Protein AF-A0A2E5JYJ8-F1 (afdb_monomer)

Secondary structure (DSSP, 8-state):
--STT---HHHHHHHHHHHHHHHHHHHHHHHHHHHHHHH---HHHHHHHHHHHHHHHHHHHHHHHHHHHHHHHHHHTTSPPP-S--SHHHHHHHHHHHHHHHHHHHHH--HHHHHHHHHHHHHHHHHHHHHHHHHHHHHHH-GGGHHHHHHHHHHHHHHH-

Mean predicted aligned error: 5.49 Å

pLDDT: mean 88.27, std 10.12, range [40.47, 97.56]

Radius of gyration: 19.24 Å; Cα contacts (8 Å, |Δi|>4): 122; chains: 1; bounding box: 43×32×54 Å

Nearest PDB structures (foldseek):
  1t72-assembly1_A  TM=9.596E-01  e=3.162E-05  Aquifex aeolicus
  1sum-assembly1_B  TM=9.580E-01  e=2.144E-04  Thermotoga maritima
  1xwm-assembly1_A-2  TM=7.934E-01  e=7.830E-05  Geobacillus stearothermophilus
  1i4t-assembly1_B  TM=3.044E-01  e=3.404E+00  Homo sapiens
  1i4d-assembly1_B  TM=2.180E-01  e=5.093E+00  Homo sapiens

Sequence (161 aa):
MQGFFRVGPDLIQVIEADGAIDELEIEINLEAIRYITLRAPLASDLRLFMIGTKESHDLERVGDEASGIAKRVIRISRVEPLQIEMEVPQMLELALKMFGDAINVFLEGDIKIAGQIVKRDRILDEFHNSAFEAHTNHIMAHSSDAVACLECLFSSNHLKG

Foldseek 3Di:
DPPLLDDDPVLVVLLVCLVVLVVVLVVLLVVLVVCCVPPVDDPVVNVLSVVSSVVSVVVSLLSVLSNLLSVLSVVLNVADDDPDDACLVVLQVLLVVLVVLVVVCSVPVPVVSVVVSVVSLVVLVVSLVVLVVRLVVVCVVPVSCVSNSVSSSSNSVSSND

Structure (mmCIF, N/CA/C/O backbone):
data_AF-A0A2E5JYJ8-F1
#
_entry.id   AF-A0A2E5JYJ8-F1
#
loop_
_atom_site.group_PDB
_atom_site.id
_atom_site.type_symbol
_atom_site.label_atom_id
_atom_site.label_alt_id
_atom_site.label_comp_id
_atom_site.label_asym_id
_atom_site.label_entity_id
_atom_site.label_seq_id
_atom_site.pdbx_PDB_ins_code
_atom_site.Cartn_x
_atom_site.Cartn_y
_atom_site.Cartn_z
_atom_site.occupancy
_atom_site.B_iso_or_equiv
_atom_site.auth_seq_id
_atom_site.auth_comp_id
_atom_site.auth_asym_id
_atom_site.auth_atom_id
_atom_site.pdbx_PDB_model_num
ATOM 1 N N . MET A 1 1 ? 0.257 -8.733 -20.308 1.00 41.88 1 MET A N 1
ATOM 2 C CA . MET A 1 1 ? 1.513 -7.949 -20.281 1.00 41.88 1 MET A CA 1
ATOM 3 C C . MET A 1 1 ? 1.348 -6.485 -20.728 1.00 41.88 1 MET A C 1
ATOM 5 O O . MET A 1 1 ? 2.005 -5.645 -20.145 1.00 41.88 1 MET A O 1
ATOM 9 N N . GLN A 1 2 ? 0.445 -6.128 -21.662 1.00 40.47 2 GLN A N 1
ATOM 10 C CA . GLN A 1 2 ? 0.232 -4.727 -22.120 1.00 40.47 2 GLN A CA 1
ATOM 11 C C . GLN A 1 2 ? -0.662 -3.832 -21.220 1.00 40.47 2 GLN A C 1
ATOM 13 O O . GLN A 1 2 ? -0.928 -2.688 -21.573 1.00 40.47 2 GLN A O 1
ATOM 18 N N . GLY A 1 3 ? -1.171 -4.331 -20.087 1.00 46.69 3 GLY A N 1
ATOM 19 C CA . GLY A 1 3 ? -2.192 -3.623 -19.296 1.00 46.69 3 GLY A CA 1
ATOM 20 C C . GLY A 1 3 ? -1.653 -2.584 -18.307 1.00 46.69 3 GLY A C 1
ATOM 21 O O . GLY A 1 3 ? -2.222 -1.507 -18.201 1.00 46.69 3 GLY A O 1
ATOM 22 N N . PHE A 1 4 ? -0.550 -2.889 -17.614 1.00 53.22 4 PHE A N 1
ATOM 23 C CA . PHE A 1 4 ? -0.068 -2.091 -16.475 1.00 53.22 4 PHE A CA 1
ATOM 24 C C . PHE A 1 4 ? 0.408 -0.682 -16.872 1.00 53.22 4 PHE A C 1
ATOM 26 O O . PHE A 1 4 ? 0.214 0.271 -16.130 1.00 53.22 4 PHE A O 1
ATOM 33 N N . PHE A 1 5 ? 0.973 -0.528 -18.073 1.00 55.78 5 PHE A N 1
ATOM 34 C CA . PHE A 1 5 ? 1.489 0.755 -18.573 1.00 55.78 5 PHE A CA 1
ATOM 35 C C . PHE A 1 5 ? 0.532 1.467 -19.528 1.00 55.78 5 PHE A C 1
ATOM 37 O O . PHE A 1 5 ? 0.930 2.385 -20.249 1.00 55.78 5 PHE A O 1
ATOM 44 N N . ARG A 1 6 ? -0.735 1.042 -19.586 1.00 57.41 6 ARG A N 1
ATOM 45 C CA . ARG A 1 6 ? -1.704 1.704 -20.450 1.00 57.41 6 ARG A CA 1
ATOM 46 C C . ARG A 1 6 ? -2.151 2.997 -19.777 1.00 57.41 6 ARG A C 1
ATOM 48 O O . ARG A 1 6 ? -2.933 2.977 -18.836 1.00 57.41 6 ARG A O 1
ATOM 55 N N . VAL A 1 7 ? -1.654 4.124 -20.277 1.00 56.59 7 VAL A N 1
ATOM 56 C CA . VAL A 1 7 ? -2.102 5.444 -19.825 1.00 56.59 7 VAL A CA 1
ATOM 57 C C . VAL A 1 7 ? -3.567 5.622 -20.200 1.00 56.59 7 VAL A C 1
ATOM 59 O O . VAL A 1 7 ? -3.912 5.695 -21.380 1.00 56.59 7 VAL A O 1
ATOM 62 N N . GLY A 1 8 ? -4.419 5.661 -19.182 1.00 62.50 8 GLY A N 1
ATOM 63 C CA . GLY A 1 8 ? -5.834 5.992 -19.282 1.00 62.50 8 GLY A CA 1
ATOM 64 C C . GLY A 1 8 ? -6.171 7.245 -18.467 1.00 62.50 8 GLY A C 1
ATOM 65 O O . GLY A 1 8 ? -5.348 7.682 -17.656 1.00 62.50 8 GLY A O 1
ATOM 66 N N . PRO A 1 9 ? -7.377 7.818 -18.654 1.00 61.53 9 PRO A N 1
ATOM 67 C CA . PRO A 1 9 ? -7.880 8.905 -17.805 1.00 61.53 9 PRO A CA 1
ATOM 68 C C . PRO A 1 9 ? -7.880 8.525 -16.315 1.00 61.53 9 PRO A C 1
ATOM 70 O O . PRO A 1 9 ? -7.723 9.389 -15.457 1.00 61.53 9 PRO A O 1
ATOM 73 N N . ASP A 1 10 ? -7.960 7.228 -16.029 1.00 82.25 10 ASP A N 1
ATOM 74 C CA . ASP A 1 10 ? -7.955 6.627 -14.699 1.00 82.25 10 ASP A CA 1
ATOM 75 C C . ASP A 1 10 ? -6.722 7.027 -13.861 1.00 82.25 10 ASP A C 1
ATOM 77 O O . ASP A 1 10 ? -6.841 7.213 -12.656 1.00 82.25 10 ASP A O 1
ATOM 81 N N . LEU A 1 11 ? -5.545 7.245 -14.470 1.00 86.44 11 LEU A N 1
ATOM 82 C CA . LEU A 1 11 ? -4.338 7.645 -13.722 1.00 86.44 11 LEU A CA 1
ATOM 83 C C . LEU A 1 11 ? -4.408 9.084 -13.202 1.00 86.44 11 LEU A C 1
ATOM 85 O O . LEU A 1 11 ? -3.880 9.378 -12.135 1.00 86.44 11 LEU A O 1
ATOM 89 N N . ILE A 1 12 ? -5.043 9.984 -13.958 1.00 88.69 12 ILE A N 1
ATOM 90 C CA . ILE A 1 12 ? -5.247 11.372 -13.521 1.00 88.69 12 ILE A CA 1
ATOM 91 C C . ILE A 1 12 ? -6.259 11.388 -12.377 1.00 88.69 12 ILE A C 1
ATOM 93 O O . ILE A 1 12 ? -6.028 12.060 -11.381 1.00 88.69 12 ILE A O 1
ATOM 97 N N . GLN A 1 13 ? -7.317 10.580 -12.483 1.00 90.31 13 GLN A N 1
ATOM 98 C CA . GLN A 1 13 ? -8.313 10.439 -11.421 1.00 90.31 13 GLN A CA 1
ATOM 99 C C . GLN A 1 13 ? -7.692 9.943 -10.112 1.00 90.31 13 GLN A C 1
ATOM 101 O O . GLN A 1 13 ? -8.042 10.465 -9.063 1.00 90.31 13 GLN A O 1
ATOM 106 N N . VAL A 1 14 ? -6.750 8.991 -10.158 1.00 91.44 14 VAL A N 1
ATOM 107 C CA . VAL A 1 14 ? -6.023 8.534 -8.956 1.00 91.44 14 VAL A CA 1
ATOM 108 C C . VAL A 1 14 ? -5.257 9.685 -8.299 1.00 91.44 14 VAL A C 1
ATOM 110 O O . VAL A 1 14 ? -5.354 9.866 -7.093 1.00 91.44 14 VAL A O 1
ATOM 113 N N . ILE A 1 15 ? -4.539 10.492 -9.087 1.00 92.69 15 ILE A N 1
ATOM 114 C CA . ILE A 1 15 ? -3.762 11.629 -8.566 1.00 92.69 15 ILE A CA 1
ATOM 115 C C . ILE A 1 15 ? -4.678 12.723 -7.998 1.00 92.69 15 ILE A C 1
ATOM 117 O O . ILE A 1 15 ? -4.330 13.365 -7.015 1.00 92.69 15 ILE A O 1
ATOM 121 N N . GLU A 1 16 ? -5.828 12.970 -8.625 1.00 92.00 16 GLU A N 1
ATOM 122 C CA . GLU A 1 16 ? -6.795 13.972 -8.158 1.00 92.00 16 GLU A CA 1
ATOM 123 C C . GLU A 1 16 ? -7.591 13.499 -6.932 1.00 92.00 16 GLU A C 1
ATOM 125 O O . GLU A 1 16 ? -8.000 14.327 -6.121 1.00 92.00 16 GLU A O 1
ATOM 130 N N . ALA A 1 17 ? -7.805 12.188 -6.782 1.00 92.31 17 ALA A N 1
ATOM 131 C CA . ALA A 1 17 ? -8.518 11.602 -5.648 1.00 92.31 17 ALA A CA 1
ATOM 132 C C . ALA A 1 17 ? -7.704 11.609 -4.344 1.00 92.31 17 ALA A C 1
ATOM 134 O O . ALA A 1 17 ? -8.302 11.579 -3.274 1.00 92.31 17 ALA A O 1
ATOM 135 N N . ASP A 1 18 ? -6.377 11.683 -4.440 1.00 94.25 18 ASP A N 1
ATOM 136 C CA . ASP A 1 18 ? -5.414 11.729 -3.329 1.00 94.25 18 ASP A CA 1
ATOM 137 C C . ASP A 1 18 ? -5.810 12.768 -2.266 1.00 94.25 18 ASP A C 1
ATOM 139 O O . ASP A 1 18 ? -6.063 12.436 -1.114 1.00 94.25 18 ASP A O 1
ATOM 143 N N . GLY A 1 19 ? -6.062 14.011 -2.694 1.00 93.94 19 GLY A N 1
ATOM 144 C CA . GLY A 1 19 ? -6.442 15.091 -1.776 1.00 93.94 19 GLY A CA 1
ATOM 145 C C . GLY A 1 19 ? -7.788 14.876 -1.074 1.00 93.94 19 GLY A C 1
ATOM 146 O O . GLY A 1 19 ? -7.998 15.393 0.019 1.00 93.94 19 GLY A O 1
ATOM 147 N N . ALA A 1 20 ? -8.703 14.094 -1.657 1.00 95.25 20 ALA A N 1
ATOM 148 C CA . ALA A 1 20 ? -9.943 13.735 -0.971 1.00 95.25 20 ALA A CA 1
ATOM 149 C C . ALA A 1 20 ? -9.696 12.715 0.154 1.00 95.25 20 ALA A C 1
ATOM 151 O O . ALA A 1 20 ? -10.446 12.691 1.127 1.00 95.25 20 ALA A O 1
ATOM 152 N N . ILE A 1 21 ? -8.660 11.876 0.037 1.00 95.31 21 ILE A N 1
ATOM 153 C CA . ILE A 1 21 ? -8.256 10.938 1.090 1.00 95.31 21 ILE A CA 1
ATOM 154 C C . ILE A 1 21 ? -7.607 11.708 2.250 1.00 95.31 21 ILE A C 1
ATOM 156 O O . ILE A 1 21 ? -7.978 11.462 3.398 1.00 95.31 21 ILE A O 1
ATOM 160 N N . ASP A 1 22 ? -6.758 12.700 1.962 1.00 96.38 22 ASP A N 1
ATOM 161 C CA . ASP A 1 22 ? -6.179 13.599 2.977 1.00 96.38 22 ASP A CA 1
ATOM 162 C C . ASP A 1 22 ? -7.273 14.306 3.793 1.00 96.38 22 ASP A C 1
ATOM 164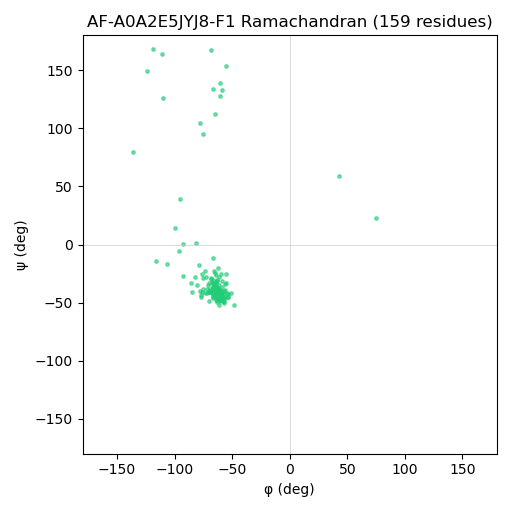 O O . ASP A 1 22 ? -7.242 14.363 5.025 1.00 96.38 22 ASP A O 1
ATOM 168 N N . GLU A 1 23 ? -8.289 14.838 3.106 1.00 97.31 23 GLU A N 1
ATOM 169 C CA . GLU A 1 23 ? -9.421 15.504 3.755 1.00 97.31 23 GLU A CA 1
ATOM 170 C C . GLU A 1 23 ? -10.199 14.547 4.673 1.00 97.31 23 GLU A C 1
ATOM 172 O O . GLU A 1 23 ? -10.584 14.934 5.782 1.00 97.31 23 GLU A O 1
ATOM 177 N N . LEU A 1 24 ? -10.386 13.290 4.255 1.00 96.75 24 LEU A N 1
ATOM 178 C CA . LEU A 1 24 ? -11.044 12.261 5.064 1.00 96.75 24 LEU A CA 1
ATOM 179 C C . LEU A 1 24 ? -10.227 11.884 6.307 1.00 96.75 24 LEU A C 1
ATOM 181 O O . LEU A 1 24 ? -10.812 11.681 7.373 1.00 96.75 24 LEU A O 1
ATOM 185 N N . GLU A 1 25 ? -8.898 11.811 6.210 1.00 97.56 25 GLU A N 1
ATOM 186 C CA . GLU A 1 25 ? -8.027 11.562 7.366 1.00 97.56 25 GLU A CA 1
ATOM 187 C C . GLU A 1 25 ? -8.181 12.674 8.418 1.00 97.56 25 GLU A C 1
ATOM 189 O O . GLU A 1 25 ? -8.382 12.405 9.611 1.00 97.56 25 GLU A O 1
ATOM 194 N N . ILE A 1 26 ? -8.176 13.935 7.974 1.00 97.50 26 ILE A N 1
ATOM 195 C CA . ILE A 1 26 ? -8.403 15.098 8.839 1.00 97.50 26 ILE A CA 1
ATOM 196 C C . ILE A 1 26 ? -9.794 15.034 9.482 1.00 97.50 26 ILE A C 1
ATOM 198 O O . ILE A 1 26 ? -9.922 15.263 10.690 1.00 97.50 26 ILE A O 1
ATOM 202 N N . GLU A 1 27 ? -10.836 14.715 8.711 1.00 97.50 27 GLU A N 1
ATOM 203 C CA . GLU A 1 27 ? -12.207 14.604 9.218 1.00 97.50 27 GLU A CA 1
ATOM 204 C C . GLU A 1 27 ? -12.324 13.521 10.302 1.00 97.50 27 GLU A C 1
ATOM 206 O O . GLU A 1 27 ? -12.852 13.788 11.387 1.00 97.50 27 GLU A O 1
ATOM 211 N N . ILE A 1 28 ? -11.764 12.330 10.061 1.00 96.19 28 ILE A N 1
ATOM 212 C CA . ILE A 1 28 ? -11.745 11.222 11.028 1.00 96.19 28 ILE A CA 1
ATOM 213 C C . ILE A 1 28 ? -11.051 11.649 12.327 1.00 96.19 28 ILE A C 1
ATOM 215 O O . ILE A 1 28 ? -11.576 11.415 13.423 1.00 96.19 28 ILE A O 1
ATOM 219 N N . ASN A 1 29 ? -9.903 12.319 12.221 1.00 95.94 29 ASN A N 1
ATOM 220 C CA . ASN A 1 29 ? -9.148 12.809 13.371 1.00 95.94 29 ASN A CA 1
ATOM 221 C C . ASN A 1 29 ? -9.942 13.836 14.194 1.00 95.94 29 ASN A C 1
ATOM 223 O O . ASN A 1 29 ? -10.007 13.743 15.426 1.00 95.94 29 ASN A O 1
ATOM 227 N N . LEU A 1 30 ? -10.589 14.798 13.532 1.00 96.81 30 LEU A N 1
ATOM 228 C CA . LEU A 1 30 ? -11.414 15.809 14.197 1.00 96.81 30 LEU A CA 1
ATOM 229 C C . LEU A 1 30 ? -12.627 15.187 14.894 1.00 96.81 30 LEU A C 1
ATOM 231 O O . LEU A 1 30 ? -12.933 15.547 16.037 1.00 96.81 30 LEU A O 1
ATOM 235 N N . GLU A 1 31 ? -13.290 14.229 14.251 1.00 95.31 31 GLU A N 1
ATOM 236 C CA . GLU A 1 31 ? -14.440 13.533 14.824 1.00 95.31 31 GLU A CA 1
ATOM 237 C C . GLU A 1 31 ? -14.058 12.670 16.032 1.00 95.31 31 GLU A C 1
ATOM 239 O O . GLU A 1 31 ? -14.754 12.697 17.055 1.00 95.31 31 GLU A O 1
ATOM 244 N N . ALA A 1 32 ? -12.911 11.987 15.983 1.00 95.00 32 ALA A N 1
ATOM 245 C CA . ALA A 1 32 ? -12.383 11.247 17.125 1.00 95.00 32 ALA A CA 1
ATOM 246 C C . ALA A 1 32 ? -12.103 12.176 18.322 1.00 95.00 32 ALA A C 1
ATOM 248 O O . ALA A 1 32 ? -12.577 11.917 19.434 1.00 95.00 32 ALA A O 1
ATOM 249 N N . ILE A 1 33 ? -11.411 13.302 18.104 1.00 95.06 33 ILE A N 1
ATOM 250 C CA . ILE A 1 33 ? -11.122 14.301 19.151 1.00 95.06 33 ILE A CA 1
ATOM 251 C C . ILE A 1 33 ? -12.416 14.861 19.745 1.00 95.06 33 ILE A C 1
ATOM 253 O O . ILE A 1 33 ? -12.562 14.963 20.971 1.00 95.06 33 ILE A O 1
ATOM 257 N N . ARG A 1 34 ? -13.371 15.220 18.883 1.00 95.25 34 ARG A N 1
ATOM 258 C CA . ARG A 1 34 ? -14.677 15.748 19.279 1.00 95.25 34 ARG A CA 1
ATOM 259 C C . ARG A 1 34 ? -15.427 14.743 20.146 1.00 95.25 34 ARG A C 1
ATOM 261 O O . ARG A 1 34 ? -15.930 15.115 21.208 1.00 95.25 34 ARG A O 1
ATOM 268 N N . TYR A 1 35 ? -15.484 13.478 19.734 1.00 93.75 35 TYR A N 1
ATOM 269 C CA . TYR A 1 35 ? -16.162 12.435 20.497 1.00 93.75 35 TYR A CA 1
ATOM 270 C C . TYR A 1 35 ? -15.508 12.216 21.863 1.00 93.75 35 TYR A C 1
ATOM 272 O O . TYR A 1 35 ? -16.201 12.239 22.884 1.00 93.75 35 TYR A O 1
ATOM 280 N N . ILE A 1 36 ? -14.180 12.063 21.900 1.00 94.19 36 ILE A N 1
ATOM 281 C CA . ILE A 1 36 ? -13.419 11.846 23.138 1.00 94.19 36 ILE A CA 1
ATOM 282 C C . ILE A 1 36 ? -13.673 12.987 24.128 1.00 94.19 36 ILE A C 1
ATOM 284 O O . ILE A 1 36 ? -13.968 12.741 25.299 1.00 94.19 36 ILE A O 1
ATOM 288 N N . THR A 1 37 ? -13.636 14.227 23.639 1.00 94.56 37 THR A N 1
ATOM 289 C CA . THR A 1 37 ? -13.823 15.433 24.453 1.00 94.56 37 THR A CA 1
ATOM 290 C C . THR A 1 37 ? -15.246 15.551 25.000 1.00 94.56 37 THR A C 1
ATOM 292 O O . THR A 1 37 ? -15.438 15.918 26.157 1.00 94.56 37 THR A O 1
ATOM 295 N N . LEU A 1 38 ? -16.262 15.240 24.189 1.00 95.50 38 LEU A N 1
ATOM 296 C CA . LEU A 1 38 ? -17.668 15.403 24.574 1.00 95.50 38 LEU A CA 1
ATOM 297 C C . LEU A 1 38 ? -18.212 14.250 25.420 1.00 95.50 38 LEU A C 1
ATOM 299 O O . LEU A 1 38 ? -19.186 14.441 26.152 1.00 95.50 38 LEU A O 1
ATOM 303 N N . ARG A 1 39 ? -17.661 13.043 25.270 1.00 92.50 39 ARG A N 1
ATOM 304 C CA . ARG A 1 39 ? -18.253 11.821 25.832 1.00 92.50 39 ARG A CA 1
ATOM 305 C C . ARG A 1 39 ? -17.395 11.132 26.881 1.00 92.50 39 ARG A C 1
ATOM 307 O O . ARG A 1 39 ? -17.947 10.290 27.580 1.00 92.50 39 ARG A O 1
ATOM 314 N N . ALA A 1 40 ? -16.113 11.485 27.009 1.00 90.19 40 ALA A N 1
ATOM 315 C CA . ALA A 1 40 ? -15.169 10.832 27.919 1.00 90.19 40 ALA A CA 1
ATOM 316 C C . ALA A 1 40 ? -15.315 9.288 27.899 1.00 90.19 40 ALA A C 1
ATOM 318 O O . ALA A 1 40 ? -15.661 8.689 28.922 1.00 90.19 40 ALA A O 1
ATOM 319 N N . PRO A 1 41 ? -15.137 8.651 26.720 1.00 91.56 41 PRO A N 1
ATOM 320 C CA . PRO A 1 41 ? -15.390 7.227 26.528 1.00 91.56 41 PRO A CA 1
ATOM 321 C C . PRO A 1 41 ? -14.612 6.339 27.500 1.00 91.56 41 PRO A C 1
ATOM 323 O O . PRO A 1 41 ? -13.512 6.674 27.946 1.00 91.56 41 PRO A O 1
ATOM 326 N N . LEU A 1 42 ? -15.158 5.151 27.767 1.00 93.19 42 LEU A N 1
ATOM 327 C CA . LEU A 1 42 ? -14.452 4.119 28.521 1.00 93.19 42 LEU A CA 1
ATOM 328 C C . LEU A 1 42 ? -13.272 3.556 27.712 1.00 93.19 42 LEU A C 1
ATOM 330 O O . LEU A 1 42 ? -13.147 3.767 26.507 1.00 93.19 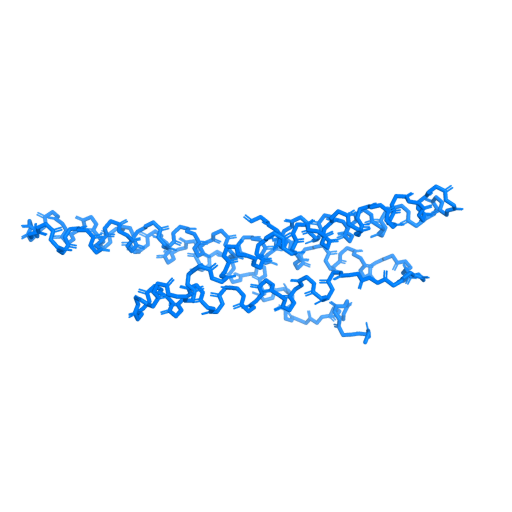42 LEU A O 1
ATOM 334 N N . ALA A 1 43 ? -12.397 2.803 28.381 1.00 89.88 43 ALA A N 1
ATOM 335 C CA . ALA A 1 43 ? -11.126 2.348 27.813 1.00 89.88 43 ALA A CA 1
ATOM 336 C C . ALA A 1 43 ? -11.251 1.545 26.500 1.00 89.88 43 ALA A C 1
ATOM 338 O O . ALA A 1 43 ? -10.364 1.640 25.653 1.00 89.88 43 ALA A O 1
ATOM 339 N N . SER A 1 44 ? -12.317 0.755 26.321 1.00 87.31 44 SER A N 1
ATOM 340 C CA . SER A 1 44 ? -12.569 0.000 25.082 1.00 87.31 44 SER A CA 1
ATOM 341 C C . SER A 1 44 ? -12.854 0.919 23.899 1.00 87.31 44 SER A C 1
ATOM 343 O O . SER A 1 44 ? -12.275 0.745 22.831 1.00 87.31 44 SER A O 1
ATOM 345 N N . ASP A 1 45 ? -13.700 1.920 24.117 1.00 89.62 45 ASP A N 1
ATOM 346 C CA . ASP A 1 45 ? -14.147 2.840 23.077 1.00 89.62 45 ASP A CA 1
ATOM 347 C C . ASP A 1 45 ? -13.009 3.798 22.728 1.00 89.62 45 ASP A C 1
ATOM 349 O O . ASP A 1 45 ? -12.708 4.010 21.558 1.00 89.62 45 ASP A O 1
ATOM 353 N N . LEU A 1 46 ? -12.287 4.292 23.741 1.00 92.25 46 LEU A N 1
ATOM 354 C CA . LEU A 1 46 ? -11.087 5.097 23.534 1.00 92.25 46 LEU A CA 1
ATOM 355 C C . LEU A 1 46 ? -10.046 4.346 22.695 1.00 92.25 46 LEU A C 1
ATOM 357 O O . LEU A 1 46 ? -9.457 4.927 21.789 1.00 92.25 46 LEU A O 1
ATOM 361 N N . ARG A 1 47 ? -9.836 3.048 22.958 1.00 91.00 47 ARG A N 1
ATOM 362 C CA . ARG A 1 47 ? -8.927 2.225 22.152 1.00 91.00 47 ARG A CA 1
ATOM 363 C C . ARG A 1 47 ? -9.383 2.149 20.697 1.00 91.00 47 ARG A C 1
ATOM 365 O O . ARG A 1 47 ? -8.538 2.265 19.819 1.00 91.00 47 ARG A O 1
ATOM 372 N N . LEU A 1 48 ? -10.678 1.970 20.447 1.00 89.31 48 LEU A N 1
ATOM 373 C CA . LEU A 1 48 ? -11.213 1.922 19.088 1.00 89.31 48 LEU A CA 1
ATOM 374 C C . LEU A 1 48 ? -10.955 3.232 18.334 1.00 89.31 48 LEU A C 1
ATOM 376 O O . LEU A 1 48 ? -10.459 3.181 17.215 1.00 89.31 48 LEU A O 1
ATOM 380 N N . PHE A 1 49 ? -11.214 4.387 18.956 1.00 92.12 49 PHE A N 1
ATOM 381 C CA . PHE A 1 49 ? -10.933 5.688 18.336 1.00 92.12 49 PHE A CA 1
ATOM 382 C C . PHE A 1 49 ? -9.445 5.878 18.042 1.00 92.12 49 PHE A C 1
ATOM 384 O O . PHE A 1 49 ? -9.102 6.270 16.936 1.00 92.12 49 PHE A O 1
ATOM 391 N N . MET A 1 50 ? -8.566 5.541 18.991 1.00 92.19 50 MET A N 1
ATOM 392 C CA . MET A 1 50 ? -7.114 5.655 18.802 1.00 92.19 50 MET A CA 1
ATOM 393 C C . MET A 1 50 ? -6.589 4.765 17.671 1.00 92.19 50 MET A C 1
ATOM 395 O O . MET A 1 50 ? -5.662 5.153 16.964 1.00 92.19 50 MET A O 1
ATOM 399 N N . ILE A 1 51 ? -7.147 3.560 17.514 1.00 92.00 51 ILE A N 1
ATOM 400 C CA . ILE A 1 51 ? -6.799 2.688 16.389 1.00 92.00 51 ILE A CA 1
ATOM 401 C C . ILE A 1 51 ? -7.363 3.288 15.100 1.00 92.00 51 ILE A C 1
ATOM 403 O O . ILE A 1 51 ? -6.606 3.468 14.162 1.00 92.00 51 ILE A O 1
ATOM 407 N N . GLY A 1 52 ? -8.639 3.681 15.067 1.00 92.38 52 GLY A N 1
ATOM 408 C CA . GLY A 1 52 ? -9.266 4.264 13.877 1.00 92.38 52 GLY A CA 1
ATOM 409 C C . GLY A 1 52 ? -8.516 5.477 13.317 1.00 92.38 52 GLY A C 1
ATOM 410 O O . GLY A 1 52 ? -8.307 5.540 12.114 1.00 92.38 52 GLY A O 1
ATOM 411 N N . THR A 1 53 ? -8.037 6.381 14.179 1.00 94.62 53 THR A N 1
ATOM 412 C CA . THR A 1 53 ? -7.208 7.532 13.766 1.00 94.62 53 THR A CA 1
ATOM 413 C C . THR A 1 53 ? -5.838 7.130 13.226 1.00 94.62 53 THR A C 1
ATOM 415 O O . THR A 1 53 ? -5.251 7.831 12.411 1.00 94.62 53 THR A O 1
ATOM 418 N N . LYS A 1 54 ? -5.282 6.015 13.708 1.00 93.94 54 LYS A N 1
ATOM 419 C CA . LYS A 1 54 ? -4.000 5.514 13.212 1.00 93.94 54 LYS A CA 1
ATOM 420 C C . LYS A 1 54 ? -4.178 4.825 11.859 1.00 93.94 54 LYS A C 1
ATOM 422 O O . LYS A 1 54 ? -3.417 5.088 10.941 1.00 93.94 54 LYS A O 1
ATOM 427 N N . GLU A 1 55 ? -5.198 3.985 11.728 1.00 93.00 55 GLU A N 1
ATOM 428 C CA . GLU A 1 55 ? -5.474 3.287 10.472 1.00 93.00 55 GLU A CA 1
ATOM 429 C C . GLU A 1 55 ? -5.937 4.260 9.377 1.00 93.00 55 GLU A C 1
ATOM 431 O O . GLU A 1 55 ? -5.639 4.029 8.213 1.00 93.00 55 GLU A O 1
ATOM 436 N N . SER A 1 56 ? -6.604 5.377 9.712 1.00 95.12 56 SER A N 1
ATOM 437 C CA . SER A 1 56 ? -6.901 6.423 8.721 1.00 95.12 56 SER A CA 1
ATOM 438 C C . SER A 1 56 ? -5.636 7.058 8.147 1.00 95.12 56 SER A C 1
ATOM 440 O O . SER A 1 56 ? -5.599 7.330 6.954 1.00 95.12 56 SER A O 1
ATOM 442 N N . HIS A 1 57 ? -4.601 7.242 8.970 1.00 95.25 57 HIS A N 1
ATOM 443 C CA . HIS A 1 57 ? -3.294 7.704 8.504 1.00 95.25 57 HIS A CA 1
ATOM 444 C C . HIS A 1 57 ? -2.616 6.658 7.608 1.00 95.25 57 HIS A C 1
ATOM 446 O O . HIS A 1 57 ? -2.122 6.977 6.534 1.00 95.25 57 HIS A O 1
ATOM 452 N N . ASP A 1 58 ? -2.641 5.382 8.004 1.00 94.06 58 ASP A N 1
ATOM 453 C CA . ASP A 1 58 ? -2.078 4.309 7.176 1.00 94.06 58 ASP A CA 1
ATOM 454 C C . ASP A 1 58 ? -2.832 4.171 5.827 1.00 94.06 58 ASP A C 1
ATOM 456 O O . ASP A 1 58 ? -2.219 3.854 4.809 1.00 94.06 58 ASP A O 1
ATOM 460 N N . LEU A 1 59 ? -4.140 4.468 5.782 1.00 93.44 59 LEU A N 1
ATOM 461 C CA . LEU A 1 59 ? -4.936 4.541 4.547 1.00 93.44 59 LEU A CA 1
ATOM 462 C C . LEU A 1 59 ? -4.580 5.738 3.655 1.00 93.44 59 LEU A C 1
ATOM 464 O O . LEU A 1 59 ? -4.538 5.574 2.435 1.00 93.44 59 LEU A O 1
ATOM 468 N N . GLU A 1 60 ? -4.344 6.912 4.242 1.00 95.44 60 GLU A N 1
ATOM 469 C CA . GLU A 1 60 ? -3.867 8.096 3.516 1.00 95.44 60 GLU A CA 1
ATOM 470 C C . GLU A 1 60 ? -2.547 7.793 2.811 1.00 95.44 60 GLU A C 1
ATOM 472 O O . GLU A 1 60 ? -2.462 7.923 1.590 1.00 95.44 60 GLU A O 1
ATOM 477 N N . ARG A 1 61 ? -1.592 7.198 3.531 1.00 95.00 61 ARG A N 1
ATOM 478 C CA . ARG A 1 61 ? -0.310 6.780 2.958 1.00 95.00 61 ARG A CA 1
ATOM 479 C C . ARG A 1 61 ? -0.466 5.832 1.771 1.00 95.00 61 ARG A C 1
ATOM 481 O O . ARG A 1 61 ? 0.262 5.963 0.795 1.00 95.00 61 ARG A O 1
ATOM 488 N N . VAL A 1 62 ? -1.415 4.893 1.809 1.00 93.69 62 VAL A N 1
ATOM 489 C CA . VAL A 1 62 ? -1.691 4.006 0.659 1.00 93.69 62 VAL A CA 1
ATOM 490 C C . VAL A 1 62 ? -2.192 4.793 -0.560 1.00 93.69 62 VAL A C 1
ATOM 492 O O . VAL A 1 62 ? -1.829 4.456 -1.692 1.00 93.69 62 VAL A O 1
ATOM 495 N N . GLY A 1 63 ? -3.007 5.831 -0.351 1.00 93.12 63 GLY A N 1
ATOM 496 C CA . GLY A 1 63 ? -3.410 6.769 -1.405 1.00 93.12 63 GLY A CA 1
ATOM 497 C C . GLY A 1 63 ? -2.204 7.475 -2.026 1.00 93.12 63 GLY A C 1
ATOM 498 O O . GLY A 1 63 ? -2.017 7.434 -3.247 1.00 93.12 63 GLY A O 1
ATOM 499 N N . ASP A 1 64 ? -1.323 7.969 -1.165 1.00 94.19 64 ASP A N 1
ATOM 500 C CA . ASP A 1 64 ? -0.101 8.689 -1.509 1.00 94.19 64 ASP A CA 1
ATOM 501 C C . ASP A 1 64 ? 0.867 7.813 -2.343 1.00 94.19 64 ASP A C 1
ATOM 503 O O . ASP A 1 64 ? 1.382 8.215 -3.399 1.00 94.19 64 ASP A O 1
ATOM 507 N N . GLU A 1 65 ? 1.047 6.547 -1.943 1.00 94.38 65 GLU A N 1
ATOM 508 C CA . GLU A 1 65 ? 1.8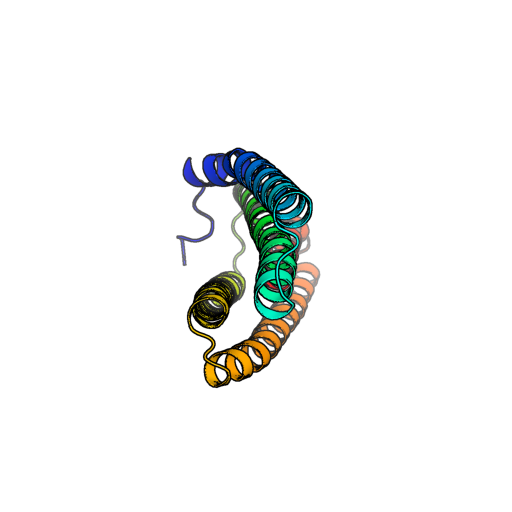21 5.550 -2.694 1.00 94.38 65 GLU A CA 1
ATOM 509 C C . GLU A 1 65 ? 1.190 5.260 -4.073 1.00 94.38 65 GLU A C 1
ATOM 511 O O . GLU A 1 65 ? 1.889 5.206 -5.095 1.00 94.38 65 GLU A O 1
ATOM 516 N N . ALA A 1 66 ? -0.142 5.147 -4.152 1.00 92.25 66 ALA A N 1
ATOM 517 C CA . ALA A 1 66 ? -0.861 4.939 -5.412 1.00 92.25 66 ALA A CA 1
ATOM 518 C C . ALA A 1 66 ? -0.736 6.146 -6.365 1.00 92.25 66 ALA A C 1
ATOM 520 O O . ALA A 1 66 ? -0.490 5.977 -7.567 1.00 92.25 66 ALA A O 1
ATOM 521 N N . SER A 1 67 ? -0.834 7.364 -5.832 1.00 93.88 67 SER A N 1
ATOM 522 C CA . SER A 1 67 ? -0.581 8.635 -6.523 1.00 93.88 67 SER A CA 1
ATOM 523 C C . SER A 1 67 ? 0.859 8.696 -7.052 1.00 93.88 67 SER A C 1
ATOM 525 O O . SER A 1 67 ? 1.101 9.064 -8.213 1.00 93.88 67 SER A O 1
ATOM 527 N N . GLY A 1 68 ? 1.829 8.243 -6.249 1.00 92.69 68 GLY A N 1
ATOM 528 C CA . GLY A 1 68 ? 3.228 8.053 -6.635 1.00 92.69 68 GLY A CA 1
ATOM 529 C C . GLY A 1 68 ? 3.399 7.118 -7.835 1.00 92.69 68 GLY A C 1
ATOM 530 O O . GLY A 1 68 ? 4.034 7.493 -8.829 1.00 92.69 68 GLY A O 1
ATOM 531 N N . ILE A 1 69 ? 2.779 5.935 -7.798 1.00 90.94 69 ILE A N 1
ATOM 532 C CA . ILE A 1 69 ? 2.790 4.964 -8.906 1.00 90.94 69 ILE A CA 1
ATOM 533 C C . ILE A 1 69 ? 2.170 5.574 -10.168 1.00 90.94 69 ILE A C 1
ATOM 535 O O . ILE A 1 69 ? 2.778 5.511 -11.241 1.00 90.94 69 ILE A O 1
ATOM 539 N N . ALA A 1 70 ? 1.006 6.221 -10.064 1.00 91.12 70 ALA A N 1
ATOM 540 C CA . ALA A 1 70 ? 0.323 6.824 -11.209 1.00 91.12 70 ALA A CA 1
ATOM 541 C C . ALA A 1 70 ? 1.196 7.875 -11.919 1.00 91.12 70 ALA A C 1
ATOM 543 O O . ALA A 1 70 ? 1.355 7.842 -13.146 1.00 91.12 70 ALA A O 1
ATOM 544 N N . LYS A 1 71 ? 1.850 8.758 -11.149 1.00 91.69 71 LYS A N 1
ATOM 545 C CA . LYS A 1 71 ? 2.796 9.763 -11.668 1.00 91.69 71 LYS A CA 1
ATOM 546 C C . LYS A 1 71 ? 3.959 9.112 -12.426 1.00 91.69 71 LYS A C 1
ATOM 548 O O . LYS A 1 71 ? 4.405 9.662 -13.437 1.00 91.69 71 LYS A O 1
ATOM 553 N N . ARG A 1 72 ? 4.447 7.951 -11.978 1.00 89.00 72 ARG A N 1
ATOM 554 C CA . ARG A 1 72 ? 5.550 7.220 -12.629 1.00 89.00 72 ARG A CA 1
ATOM 555 C C . ARG A 1 72 ? 5.119 6.486 -13.881 1.00 89.00 72 ARG A C 1
ATOM 557 O O . ARG A 1 72 ? 5.816 6.580 -14.888 1.00 89.00 72 ARG A O 1
ATOM 564 N N . VAL A 1 73 ? 3.951 5.849 -13.878 1.00 87.31 73 VAL A N 1
ATOM 565 C CA . VAL A 1 73 ? 3.397 5.208 -15.080 1.00 87.31 73 VAL A CA 1
ATOM 566 C C . VAL A 1 73 ? 3.255 6.226 -16.221 1.00 87.31 73 VAL A C 1
ATOM 568 O O . VAL A 1 73 ? 3.637 5.932 -17.353 1.00 87.31 73 VAL A O 1
ATOM 571 N N . ILE A 1 74 ? 2.827 7.461 -15.923 1.00 88.81 74 ILE A N 1
ATOM 572 C CA . ILE A 1 74 ? 2.770 8.569 -16.899 1.00 88.81 74 ILE A CA 1
ATOM 573 C C . ILE A 1 74 ? 4.160 8.962 -17.437 1.00 88.81 74 ILE A C 1
ATOM 575 O O . ILE A 1 74 ? 4.275 9.446 -18.564 1.00 88.81 74 ILE A O 1
ATOM 579 N N . ARG A 1 75 ? 5.234 8.808 -16.653 1.00 87.75 75 ARG A N 1
ATOM 580 C CA . ARG A 1 75 ? 6.609 9.063 -17.121 1.00 87.75 75 ARG A CA 1
ATOM 581 C C . ARG A 1 75 ? 7.121 7.916 -17.983 1.00 87.75 75 ARG A C 1
ATOM 583 O O . ARG A 1 75 ? 7.679 8.174 -19.046 1.00 87.75 75 ARG A O 1
ATOM 590 N N . ILE A 1 76 ? 6.877 6.675 -17.563 1.00 84.69 76 ILE A N 1
ATOM 591 C CA . ILE A 1 76 ? 7.276 5.459 -18.288 1.00 84.69 76 ILE A CA 1
ATOM 592 C C . ILE A 1 76 ? 6.603 5.402 -19.661 1.00 84.69 76 ILE A C 1
ATOM 594 O O . ILE A 1 76 ? 7.221 5.012 -20.643 1.00 84.69 76 ILE A O 1
ATOM 598 N N . SER A 1 77 ? 5.367 5.880 -19.785 1.00 83.75 77 SER A N 1
ATOM 599 C CA . SER A 1 77 ? 4.678 5.917 -21.077 1.00 83.75 77 SER A CA 1
ATOM 600 C C . SER A 1 77 ? 5.289 6.875 -22.107 1.00 83.75 77 SER A C 1
ATOM 602 O O . SER A 1 77 ? 4.842 6.899 -23.251 1.00 83.75 77 SER A O 1
ATOM 604 N N . ARG A 1 78 ? 6.221 7.746 -21.698 1.00 84.94 78 ARG A N 1
ATOM 605 C CA . ARG A 1 78 ? 6.893 8.721 -22.574 1.00 84.94 78 ARG A CA 1
ATOM 606 C C . ARG A 1 78 ? 8.246 8.225 -23.081 1.00 84.94 78 ARG A C 1
ATOM 608 O O . ARG A 1 78 ? 8.874 8.926 -23.869 1.00 84.94 78 ARG A O 1
ATOM 615 N N . VAL A 1 79 ? 8.702 7.068 -22.608 1.00 82.44 79 VAL A N 1
ATOM 616 C CA . VAL A 1 79 ? 9.957 6.432 -23.020 1.00 82.44 79 VAL A CA 1
ATOM 617 C C . VAL A 1 79 ? 9.668 5.157 -23.809 1.00 82.44 79 VAL A C 1
ATOM 619 O O . VAL A 1 79 ? 8.545 4.652 -23.804 1.00 82.44 79 VAL A O 1
ATOM 622 N N . GLU A 1 80 ? 10.676 4.661 -24.524 1.00 78.69 80 GLU A N 1
ATOM 623 C CA . GLU A 1 80 ? 10.556 3.413 -25.279 1.00 78.69 80 GLU A CA 1
ATOM 624 C C . GLU A 1 80 ? 10.232 2.234 -24.343 1.00 78.69 80 GLU A C 1
ATOM 626 O O . GLU A 1 80 ? 10.802 2.147 -23.247 1.00 78.69 80 GLU A O 1
ATOM 631 N N . PRO A 1 81 ? 9.327 1.317 -24.739 1.00 74.38 81 PRO A N 1
ATOM 632 C CA . PRO A 1 81 ? 8.985 0.162 -23.926 1.00 74.38 81 PRO A CA 1
ATOM 633 C C . PRO A 1 81 ? 10.195 -0.735 -23.667 1.00 74.38 81 PRO A C 1
ATOM 635 O O . PRO A 1 81 ? 10.849 -1.216 -24.598 1.00 74.38 81 PRO A O 1
ATOM 638 N N . LEU A 1 82 ? 10.424 -1.033 -22.390 1.00 78.38 82 LEU A N 1
ATOM 639 C CA . LEU A 1 82 ? 11.434 -1.988 -21.957 1.00 78.38 82 LEU A CA 1
ATOM 640 C C . LEU A 1 82 ? 11.183 -3.374 -22.562 1.00 78.38 82 LEU A C 1
ATOM 642 O O . LEU A 1 82 ? 10.075 -3.906 -22.499 1.00 78.38 82 LEU A O 1
ATOM 646 N N . GLN A 1 83 ? 12.241 -3.980 -23.097 1.00 73.69 83 GLN A N 1
ATOM 647 C CA . GLN A 1 83 ? 12.236 -5.356 -23.604 1.00 73.69 83 GLN A CA 1
ATOM 648 C C . GLN A 1 83 ? 12.742 -6.346 -22.540 1.00 73.69 83 GLN A C 1
ATOM 650 O O . GLN A 1 83 ? 13.494 -7.268 -22.849 1.00 73.69 83 GLN A O 1
ATOM 655 N N . ILE A 1 84 ? 12.357 -6.136 -21.279 1.00 73.88 84 ILE A N 1
ATOM 656 C CA . ILE A 1 84 ? 12.653 -7.043 -20.163 1.00 73.88 84 ILE A CA 1
ATOM 657 C C . ILE A 1 84 ? 11.362 -7.465 -19.471 1.00 73.88 84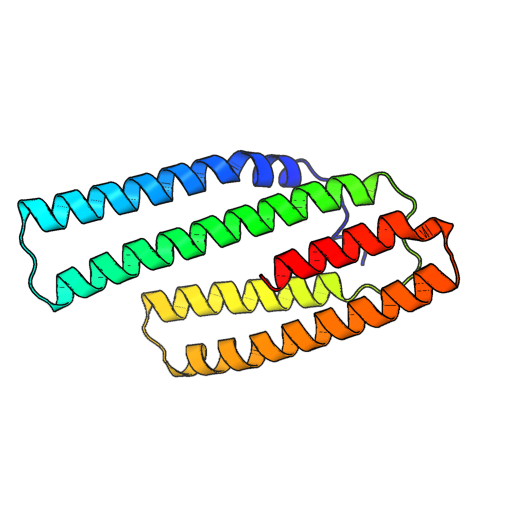 ILE A C 1
ATOM 659 O O . ILE A 1 84 ? 10.379 -6.721 -19.447 1.00 73.88 84 ILE A O 1
ATOM 663 N N . GLU A 1 85 ? 11.359 -8.673 -18.915 1.00 71.81 85 GLU A N 1
ATOM 664 C CA . GLU A 1 85 ? 10.263 -9.126 -18.068 1.00 71.81 85 GLU A CA 1
ATOM 665 C C . GLU A 1 85 ? 10.231 -8.289 -16.783 1.00 71.81 85 GLU A C 1
ATOM 667 O O . GLU A 1 85 ? 11.264 -8.018 -16.173 1.00 71.81 85 GLU A O 1
ATOM 672 N N . MET A 1 86 ? 9.040 -7.826 -16.406 1.00 73.12 86 MET A N 1
ATOM 673 C CA . MET A 1 86 ? 8.852 -6.941 -15.259 1.00 73.12 86 MET A CA 1
ATOM 674 C C . MET A 1 86 ? 8.141 -7.699 -14.145 1.00 73.12 86 MET A C 1
ATOM 676 O O . MET A 1 86 ? 7.038 -8.199 -14.357 1.00 73.12 86 MET A O 1
ATOM 680 N N . GLU A 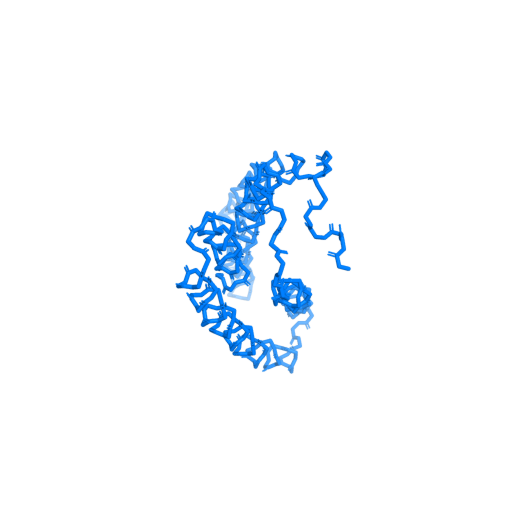1 87 ? 8.733 -7.710 -12.951 1.00 79.88 87 GLU A N 1
ATOM 681 C CA . GLU A 1 87 ? 8.123 -8.275 -11.735 1.00 79.88 87 GLU A CA 1
ATOM 682 C C . GLU A 1 87 ? 7.080 -7.332 -11.102 1.00 79.88 87 GLU A C 1
ATOM 684 O O . GLU A 1 87 ? 6.211 -7.761 -10.346 1.00 79.88 87 GLU A O 1
ATOM 689 N N . VAL A 1 88 ? 7.100 -6.042 -11.463 1.00 82.75 88 VAL A N 1
ATOM 690 C CA . VAL A 1 88 ? 6.211 -4.996 -10.918 1.00 82.75 88 VAL A CA 1
ATOM 691 C C . VAL A 1 88 ? 4.712 -5.365 -10.957 1.00 82.75 88 VAL A C 1
ATOM 693 O O . VAL A 1 88 ? 4.026 -5.130 -9.963 1.00 82.75 88 VAL A O 1
ATOM 696 N N . PRO A 1 89 ? 4.156 -5.980 -12.022 1.00 83.62 89 PRO A N 1
ATOM 697 C CA . PRO A 1 89 ? 2.757 -6.409 -12.019 1.00 83.62 89 PRO A CA 1
ATOM 698 C C . PRO A 1 89 ? 2.440 -7.492 -10.976 1.00 83.62 89 PRO A C 1
ATOM 700 O O . PRO A 1 89 ? 1.350 -7.482 -10.411 1.00 83.62 89 PRO A O 1
ATOM 703 N N . GLN A 1 90 ? 3.376 -8.409 -10.705 1.00 87.31 90 GLN A N 1
ATOM 704 C CA . GLN A 1 90 ? 3.208 -9.443 -9.675 1.00 87.31 90 GLN A CA 1
ATOM 705 C C . GLN A 1 90 ? 3.280 -8.829 -8.275 1.00 87.31 90 GLN A C 1
ATOM 707 O O . GLN A 1 90 ? 2.493 -9.192 -7.400 1.00 87.31 90 GLN A O 1
ATOM 712 N N . MET A 1 91 ? 4.172 -7.852 -8.086 1.00 91.25 91 MET A N 1
ATOM 713 C CA . MET A 1 91 ? 4.233 -7.058 -6.860 1.00 91.25 91 MET A CA 1
ATOM 714 C C . MET A 1 91 ? 2.916 -6.316 -6.608 1.00 91.25 91 MET A C 1
ATOM 716 O O . MET A 1 91 ? 2.409 -6.360 -5.491 1.00 91.25 91 MET A O 1
ATOM 720 N N . LEU A 1 92 ? 2.324 -5.698 -7.639 1.00 89.69 92 LEU A N 1
ATOM 721 C CA . LEU A 1 92 ? 1.037 -5.007 -7.511 1.00 89.69 92 LEU A CA 1
ATOM 722 C C . LEU A 1 92 ? -0.072 -5.965 -7.062 1.00 89.69 92 LEU A C 1
ATOM 724 O O . LEU A 1 92 ? -0.824 -5.645 -6.145 1.00 89.69 92 LEU A O 1
ATOM 728 N N . GLU A 1 93 ? -0.188 -7.133 -7.696 1.00 90.94 93 GLU A N 1
ATOM 729 C CA . GLU A 1 93 ? -1.213 -8.117 -7.332 1.00 90.94 93 GLU A CA 1
ATOM 730 C C . GLU A 1 93 ? -1.070 -8.566 -5.869 1.00 90.94 93 GLU A C 1
ATOM 732 O O . GLU A 1 93 ? -2.062 -8.659 -5.138 1.00 90.94 93 GLU A O 1
ATOM 737 N N . LEU A 1 94 ? 0.168 -8.802 -5.421 1.00 93.69 94 LEU A N 1
ATOM 738 C CA . LEU A 1 94 ? 0.452 -9.187 -4.044 1.00 93.69 94 LEU A CA 1
ATOM 739 C C . LEU A 1 94 ? 0.134 -8.059 -3.053 1.00 93.69 94 LEU A C 1
ATOM 741 O O . LEU A 1 94 ? -0.534 -8.321 -2.050 1.00 93.69 94 LEU A O 1
ATOM 745 N N . ALA A 1 95 ? 0.553 -6.827 -3.350 1.00 93.81 95 ALA A N 1
ATOM 746 C CA . ALA A 1 95 ? 0.305 -5.651 -2.519 1.00 93.81 95 ALA A CA 1
ATOM 747 C C . ALA A 1 95 ? -1.200 -5.377 -2.360 1.00 93.81 95 ALA A C 1
ATOM 749 O O . ALA A 1 95 ? -1.691 -5.253 -1.240 1.00 93.81 95 ALA A O 1
ATOM 750 N N . LEU A 1 96 ? -1.972 -5.403 -3.454 1.00 92.50 96 LEU A N 1
ATOM 751 C CA . LEU A 1 96 ? -3.430 -5.219 -3.409 1.00 92.50 96 LEU A CA 1
ATOM 752 C C . LEU A 1 96 ? -4.129 -6.305 -2.584 1.00 92.50 96 LEU A C 1
ATOM 754 O O . LEU A 1 96 ? -5.075 -6.027 -1.846 1.00 92.50 96 LEU A O 1
ATOM 758 N N . LYS A 1 97 ? -3.654 -7.550 -2.678 1.00 93.69 97 LYS A N 1
ATOM 759 C CA . LYS A 1 97 ? -4.178 -8.650 -1.866 1.00 93.69 97 LYS A CA 1
ATOM 760 C C . LYS A 1 97 ? -3.848 -8.475 -0.384 1.00 93.69 97 LYS A C 1
ATOM 762 O O . LYS A 1 97 ? -4.700 -8.745 0.456 1.00 93.69 97 LYS A O 1
ATOM 767 N N . MET A 1 98 ? -2.628 -8.048 -0.059 1.00 94.81 98 MET A N 1
ATOM 768 C CA . MET A 1 98 ? -2.228 -7.744 1.317 1.00 94.81 98 MET A CA 1
ATOM 769 C C . MET A 1 98 ? -3.059 -6.603 1.898 1.00 94.81 98 MET A C 1
ATOM 771 O O . MET A 1 98 ? -3.528 -6.726 3.026 1.00 94.81 98 MET A O 1
ATOM 775 N N . PHE A 1 99 ? -3.295 -5.553 1.113 1.00 93.81 99 PHE A N 1
ATOM 776 C CA . PHE A 1 99 ? -4.128 -4.425 1.503 1.00 93.81 99 PHE A CA 1
ATOM 777 C C . PHE A 1 99 ? -5.572 -4.855 1.791 1.00 93.81 99 PHE A C 1
ATOM 779 O O . PHE A 1 99 ? -6.080 -4.612 2.882 1.00 93.81 99 PHE A O 1
ATOM 786 N N . GLY A 1 100 ? -6.216 -5.580 0.869 1.00 92.81 100 GLY A N 1
ATOM 787 C CA . GLY A 1 100 ? -7.578 -6.083 1.082 1.00 92.81 100 GLY A CA 1
ATOM 788 C C . GLY A 1 100 ? -7.697 -6.983 2.316 1.00 92.81 100 GLY A C 1
ATOM 789 O O . GLY A 1 100 ? -8.640 -6.855 3.097 1.00 92.81 100 GLY A O 1
ATOM 790 N N . ASP A 1 101 ? -6.710 -7.852 2.540 1.00 93.56 101 ASP A N 1
ATOM 791 C CA . AS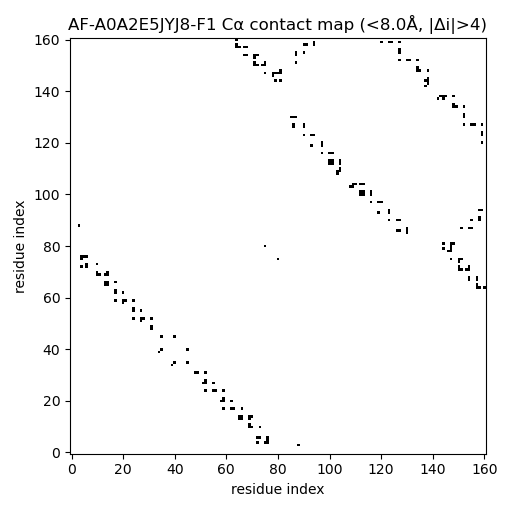P A 1 101 ? -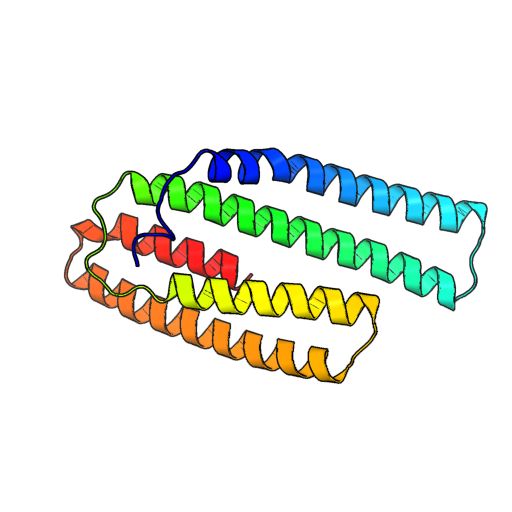6.658 -8.690 3.736 1.00 93.56 101 ASP A CA 1
ATOM 792 C C . ASP A 1 101 ? -6.442 -7.863 5.017 1.00 93.56 101 ASP A C 1
ATOM 794 O O . ASP A 1 101 ? -7.042 -8.185 6.040 1.00 93.56 101 ASP A O 1
ATOM 798 N N . ALA A 1 102 ? -5.644 -6.789 4.980 1.00 92.75 102 ALA A N 1
ATOM 799 C CA . ALA A 1 102 ? -5.436 -5.896 6.123 1.00 92.75 102 ALA A CA 1
ATOM 800 C C . ALA A 1 102 ? -6.734 -5.185 6.534 1.00 92.75 102 ALA A C 1
ATOM 802 O O . ALA A 1 102 ? -7.066 -5.159 7.719 1.00 92.75 102 ALA A O 1
ATOM 803 N N . ILE A 1 103 ? -7.519 -4.709 5.562 1.00 91.50 103 ILE A N 1
ATOM 804 C CA . ILE A 1 103 ? -8.843 -4.120 5.815 1.00 91.50 103 ILE A CA 1
ATOM 805 C C . ILE A 1 103 ? -9.790 -5.143 6.448 1.00 91.50 103 ILE A C 1
ATOM 807 O O . ILE A 1 103 ? -10.454 -4.840 7.440 1.00 91.50 103 ILE A O 1
ATOM 811 N N . ASN A 1 104 ? -9.819 -6.376 5.937 1.00 90.31 104 ASN A N 1
ATOM 812 C CA . ASN A 1 104 ? -10.645 -7.437 6.522 1.00 90.31 104 ASN A CA 1
ATOM 813 C C . ASN A 1 104 ? -10.219 -7.758 7.963 1.00 90.31 104 ASN A C 1
ATOM 815 O O . ASN A 1 104 ? -11.065 -7.911 8.841 1.00 90.31 104 ASN A O 1
ATOM 819 N N . VAL A 1 105 ? -8.911 -7.806 8.237 1.00 91.56 105 VAL A N 1
ATOM 820 C CA . VAL A 1 105 ? -8.378 -8.000 9.595 1.00 91.56 105 VAL A CA 1
ATOM 821 C C . VAL A 1 105 ? -8.792 -6.863 10.520 1.00 91.56 105 VAL A C 1
ATOM 823 O O . VAL A 1 105 ? -9.167 -7.128 11.661 1.00 91.56 105 VAL A O 1
ATOM 826 N N . PHE A 1 106 ? -8.743 -5.619 10.048 1.00 87.56 106 PHE A N 1
ATOM 827 C CA . PHE A 1 106 ? -9.153 -4.462 10.835 1.00 87.56 106 PHE A CA 1
ATOM 828 C C . PHE A 1 106 ? -10.645 -4.512 11.204 1.00 87.56 106 PHE A C 1
ATOM 830 O O . PHE A 1 106 ? -11.003 -4.244 12.351 1.00 87.56 106 PHE A O 1
ATOM 837 N N . LEU A 1 107 ? -11.508 -4.912 10.265 1.00 87.81 107 LEU A N 1
ATOM 838 C CA . LEU A 1 107 ? -12.958 -4.966 10.471 1.00 87.81 107 LEU A CA 1
ATOM 839 C C . LEU A 1 107 ? -13.420 -6.192 11.276 1.00 87.81 107 LEU A C 1
ATOM 841 O O . LEU A 1 107 ? -14.319 -6.076 12.109 1.00 87.81 107 LEU A O 1
ATOM 845 N N . GLU A 1 108 ? -12.830 -7.364 11.030 1.00 88.38 108 GLU A N 1
ATOM 846 C CA . GLU A 1 108 ? -13.312 -8.649 11.563 1.00 88.38 108 GLU A CA 1
ATOM 847 C C . GLU A 1 108 ? -12.434 -9.222 12.688 1.00 88.38 108 GLU A C 1
ATOM 849 O O . GLU A 1 108 ? -12.871 -10.101 13.434 1.00 88.38 108 GLU A O 1
ATOM 854 N N . GLY A 1 109 ? -11.200 -8.735 12.848 1.00 82.19 109 GLY A N 1
ATOM 855 C CA . GLY A 1 109 ? -10.281 -9.167 13.903 1.00 82.19 109 GLY A CA 1
ATOM 856 C C . GLY A 1 109 ? -9.644 -10.549 13.695 1.00 82.19 109 GLY A C 1
ATOM 857 O O . GLY A 1 109 ? -9.217 -11.170 14.674 1.00 82.19 109 GLY A O 1
ATOM 858 N N . ASP A 1 110 ? -9.558 -11.064 12.461 1.00 86.25 110 ASP A N 1
ATOM 859 C CA . ASP A 1 110 ? -8.945 -12.377 12.194 1.00 86.25 110 ASP A CA 1
ATOM 860 C C . ASP A 1 110 ? -7.404 -12.339 12.261 1.00 86.25 110 ASP A C 1
ATOM 862 O O . ASP A 1 110 ? -6.684 -12.090 11.290 1.00 86.25 110 ASP A O 1
ATOM 866 N N . ILE A 1 111 ? -6.872 -12.689 13.432 1.00 85.44 111 ILE A N 1
ATOM 867 C CA . ILE A 1 111 ? -5.429 -12.739 13.714 1.00 85.44 111 ILE A CA 1
ATOM 868 C C . ILE A 1 111 ? -4.673 -13.724 12.793 1.00 85.44 111 ILE A C 1
ATOM 870 O O . ILE A 1 111 ? -3.473 -13.553 12.557 1.00 85.44 111 ILE A O 1
ATOM 874 N N . LYS A 1 112 ? -5.325 -14.763 12.246 1.00 88.94 112 LYS A N 1
ATOM 875 C CA . LYS A 1 112 ? -4.641 -15.721 11.357 1.00 88.94 112 LYS A CA 1
ATOM 876 C C . LYS A 1 112 ? -4.281 -15.080 10.026 1.00 88.94 112 LYS A C 1
ATOM 878 O O . LYS A 1 112 ? -3.187 -15.338 9.520 1.00 88.94 112 LYS A O 1
ATOM 883 N N . ILE A 1 113 ? -5.175 -14.259 9.479 1.00 89.44 113 ILE A N 1
ATOM 884 C CA . ILE A 1 113 ? -4.931 -13.510 8.243 1.00 89.44 113 ILE A CA 1
ATOM 885 C C . ILE A 1 113 ? -3.803 -12.500 8.480 1.00 89.44 113 ILE A C 1
ATOM 887 O O . ILE A 1 113 ? -2.863 -12.455 7.687 1.00 89.44 113 ILE A O 1
ATOM 891 N N . ALA A 1 114 ? -3.801 -11.815 9.630 1.00 90.00 114 ALA A N 1
ATOM 892 C CA . ALA A 1 114 ? -2.734 -10.883 10.007 1.00 90.00 114 ALA A CA 1
ATOM 893 C C . ALA A 1 114 ? -1.332 -11.526 9.937 1.00 90.00 114 ALA A C 1
ATOM 895 O O . ALA A 1 114 ? -0.406 -10.979 9.341 1.00 90.00 114 ALA A O 1
ATOM 896 N N . GLY A 1 115 ? -1.181 -12.747 10.466 1.00 91.25 115 GLY A N 1
ATOM 897 C CA . GLY A 1 115 ? 0.084 -13.487 10.396 1.00 91.25 115 GLY A CA 1
ATOM 898 C C . GLY A 1 115 ? 0.508 -13.904 8.979 1.00 91.25 115 GLY A C 1
ATOM 899 O O . GLY A 1 115 ? 1.693 -14.143 8.743 1.00 91.25 115 GLY A O 1
ATOM 900 N N . GLN A 1 116 ? -0.429 -14.010 8.032 1.00 92.75 116 GLN A N 1
ATOM 901 C CA . GLN A 1 116 ? -0.127 -14.286 6.623 1.00 92.75 116 GLN A CA 1
ATOM 902 C C . GLN A 1 116 ? 0.306 -13.025 5.873 1.00 92.75 116 GLN A C 1
ATOM 904 O O . GLN A 1 116 ? 1.194 -13.121 5.028 1.0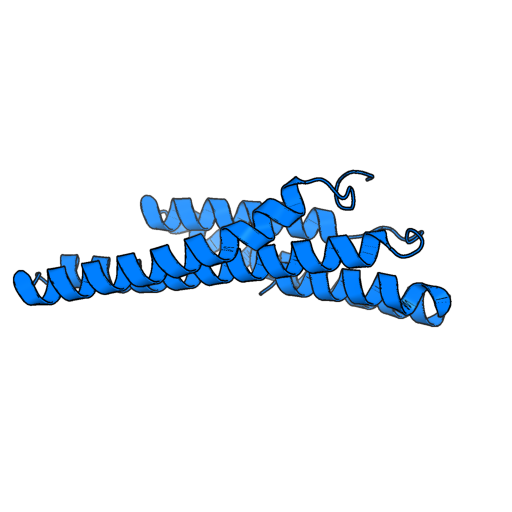0 92.75 116 GLN A O 1
ATOM 909 N N . ILE A 1 117 ? -0.259 -11.859 6.204 1.00 93.62 117 ILE A N 1
ATOM 910 C CA . ILE A 1 117 ? 0.146 -10.566 5.626 1.00 93.62 117 ILE A CA 1
ATOM 911 C C . ILE A 1 117 ? 1.639 -10.331 5.877 1.00 93.62 117 ILE A C 1
ATOM 913 O O . ILE A 1 117 ? 2.387 -10.133 4.927 1.00 93.62 117 ILE A O 1
ATOM 917 N N . VAL A 1 118 ? 2.105 -10.522 7.117 1.00 92.38 118 VAL A N 1
ATOM 918 C CA . VAL A 1 118 ? 3.531 -10.381 7.488 1.00 92.38 118 VAL A CA 1
ATOM 919 C C . VAL A 1 118 ? 4.453 -11.322 6.700 1.00 92.38 118 VAL A C 1
ATOM 921 O O . VAL A 1 118 ? 5.612 -11.009 6.446 1.00 92.38 118 VAL A O 1
ATOM 924 N N . LYS A 1 119 ? 3.977 -12.512 6.315 1.00 93.88 119 LYS A N 1
ATOM 925 C CA . LYS A 1 119 ? 4.775 -13.431 5.486 1.00 93.88 119 LYS A CA 1
ATOM 926 C C . LYS A 1 119 ? 4.834 -12.980 4.033 1.00 93.88 119 LYS A C 1
ATOM 928 O O . LYS A 1 119 ? 5.867 -13.154 3.402 1.00 93.88 119 LYS A O 1
ATOM 933 N N . ARG A 1 120 ? 3.731 -12.447 3.508 1.00 94.88 120 ARG A N 1
ATOM 934 C CA . ARG A 1 120 ? 3.647 -11.943 2.133 1.00 94.88 120 ARG A CA 1
ATOM 935 C C . ARG A 1 120 ? 4.449 -10.665 1.941 1.00 94.88 120 ARG A C 1
ATOM 937 O O . ARG A 1 120 ? 5.058 -10.523 0.895 1.00 94.88 120 ARG A O 1
ATOM 944 N N . ASP A 1 121 ? 4.533 -9.834 2.971 1.00 94.94 121 ASP A N 1
ATOM 945 C CA . ASP A 1 121 ? 5.412 -8.664 3.021 1.00 94.94 121 ASP A CA 1
ATOM 946 C C . ASP A 1 121 ? 6.874 -9.030 2.710 1.00 94.94 121 ASP A C 1
ATOM 948 O O . ASP A 1 121 ? 7.505 -8.462 1.825 1.00 94.94 121 ASP A O 1
ATOM 952 N N . ARG A 1 122 ? 7.372 -10.121 3.304 1.00 94.69 122 ARG A N 1
ATOM 953 C CA . ARG A 1 122 ? 8.714 -10.645 2.989 1.00 94.69 122 ARG A CA 1
ATOM 954 C C . ARG A 1 122 ? 8.857 -11.147 1.552 1.00 94.69 122 ARG A C 1
ATOM 956 O O . ARG A 1 122 ? 9.928 -11.038 0.974 1.00 94.69 122 ARG A O 1
ATOM 963 N N . ILE A 1 123 ? 7.798 -11.716 0.979 1.00 93.00 123 ILE A N 1
ATOM 964 C CA . ILE A 1 123 ? 7.805 -12.158 -0.426 1.00 93.00 123 ILE A CA 1
ATOM 965 C C . ILE A 1 123 ? 7.844 -10.935 -1.353 1.00 93.00 123 ILE A C 1
ATOM 967 O O . ILE A 1 123 ? 8.532 -10.948 -2.370 1.00 93.00 123 ILE A O 1
ATOM 971 N N . LEU A 1 124 ? 7.139 -9.862 -0.993 1.00 94.00 124 LEU A N 1
ATOM 972 C CA . LEU A 1 124 ? 7.154 -8.604 -1.731 1.00 94.00 124 LEU A CA 1
ATOM 973 C C . LEU A 1 124 ? 8.546 -7.953 -1.709 1.00 94.00 124 LEU A C 1
ATOM 975 O O . LEU A 1 124 ? 9.016 -7.480 -2.744 1.00 94.00 124 LEU A O 1
ATOM 979 N N . ASP A 1 125 ? 9.237 -8.017 -0.567 1.00 93.75 125 ASP A N 1
ATOM 980 C CA . ASP A 1 125 ? 10.647 -7.634 -0.438 1.00 93.75 125 ASP A CA 1
ATOM 981 C C . ASP A 1 125 ? 11.571 -8.442 -1.360 1.00 93.75 125 ASP A C 1
ATOM 983 O O . ASP A 1 125 ? 12.474 -7.882 -1.985 1.00 93.75 125 ASP A O 1
ATOM 987 N N . GLU A 1 126 ? 11.363 -9.757 -1.449 1.00 92.62 126 GLU A N 1
ATOM 988 C CA . GLU A 1 126 ? 12.142 -10.638 -2.325 1.00 92.62 126 GLU A CA 1
ATOM 989 C C . GLU A 1 126 ? 11.944 -10.279 -3.805 1.00 92.62 126 GLU A C 1
ATOM 991 O O . GLU A 1 126 ? 12.935 -10.152 -4.529 1.00 92.62 126 GLU A O 1
ATOM 996 N N . PHE A 1 127 ? 10.704 -10.022 -4.238 1.00 91.31 127 PHE A N 1
ATOM 997 C CA . PHE A 1 127 ? 10.422 -9.536 -5.596 1.00 91.31 127 PHE A CA 1
ATOM 998 C C . PHE A 1 127 ? 11.064 -8.177 -5.870 1.00 91.31 127 PHE A C 1
ATOM 1000 O O . PHE A 1 127 ? 11.668 -7.971 -6.920 1.00 91.31 127 PHE A O 1
ATOM 1007 N N . HIS A 1 128 ? 11.004 -7.246 -4.916 1.00 92.19 128 HIS A N 1
ATOM 1008 C CA . HIS A 1 128 ? 11.659 -5.952 -5.079 1.00 92.19 128 HIS A CA 1
ATOM 1009 C C . HIS A 1 128 ? 13.174 -6.100 -5.304 1.00 92.19 128 HIS A C 1
ATOM 1011 O O . HIS A 1 128 ? 13.735 -5.479 -6.209 1.00 92.19 128 HIS A O 1
ATOM 1017 N N . ASN A 1 129 ? 13.837 -6.947 -4.511 1.00 92.44 129 ASN A N 1
ATOM 1018 C CA . ASN A 1 129 ? 15.277 -7.178 -4.632 1.00 92.44 129 ASN A CA 1
ATOM 1019 C C . ASN A 1 129 ? 15.640 -7.861 -5.960 1.00 92.44 129 ASN A C 1
ATOM 1021 O O . ASN A 1 129 ? 16.593 -7.445 -6.619 1.00 92.44 129 ASN A O 1
ATOM 1025 N N . SER A 1 130 ? 14.857 -8.857 -6.386 1.00 90.69 130 SER A N 1
ATOM 1026 C CA . SER A 1 130 ? 15.035 -9.523 -7.683 1.00 90.69 130 SER A CA 1
ATOM 1027 C C . SER A 1 130 ? 14.866 -8.539 -8.847 1.00 90.69 130 SER A C 1
ATOM 1029 O O . SER A 1 130 ? 15.731 -8.440 -9.725 1.00 90.69 130 SER A O 1
ATOM 1031 N N . ALA A 1 131 ? 13.822 -7.703 -8.799 1.00 89.38 131 ALA A N 1
ATOM 1032 C CA . ALA A 1 131 ? 13.611 -6.635 -9.767 1.00 89.38 131 ALA A CA 1
ATOM 1033 C C . ALA A 1 131 ? 14.794 -5.654 -9.797 1.00 89.38 131 ALA A C 1
ATOM 1035 O O . ALA A 1 131 ? 15.258 -5.296 -10.883 1.00 89.38 131 ALA A O 1
ATOM 1036 N N . PHE A 1 132 ? 15.315 -5.249 -8.635 1.00 91.31 132 PHE A N 1
ATOM 1037 C CA . PHE A 1 132 ? 16.474 -4.362 -8.526 1.00 91.31 132 PHE A CA 1
ATOM 1038 C C . PHE A 1 132 ? 17.716 -4.929 -9.220 1.00 91.31 132 PHE A C 1
ATOM 1040 O O . PHE A 1 132 ? 18.350 -4.233 -10.022 1.00 91.31 132 PHE A O 1
ATOM 1047 N N . GLU A 1 133 ? 18.044 -6.194 -8.963 1.00 91.38 133 GLU A N 1
ATOM 1048 C CA . GLU A 1 133 ? 19.176 -6.870 -9.598 1.00 91.38 133 GLU A CA 1
ATOM 1049 C C . GLU A 1 133 ? 18.990 -6.977 -11.118 1.00 91.38 133 GLU A C 1
ATOM 1051 O O . GLU A 1 133 ? 19.888 -6.606 -11.882 1.00 91.38 133 GLU A O 1
ATOM 1056 N N . ALA A 1 134 ? 17.812 -7.415 -11.575 1.00 89.69 134 ALA A N 1
ATOM 1057 C CA . ALA A 1 134 ? 17.504 -7.565 -12.995 1.00 89.69 134 ALA A CA 1
ATOM 1058 C C . ALA A 1 134 ? 17.612 -6.235 -13.759 1.00 89.69 134 ALA A C 1
ATOM 1060 O O . ALA A 1 134 ? 18.260 -6.162 -14.807 1.00 89.69 134 ALA A O 1
ATOM 1061 N N . HIS A 1 135 ? 17.034 -5.161 -13.213 1.00 89.19 135 HIS A N 1
ATOM 1062 C CA . HIS A 1 135 ? 17.067 -3.839 -13.835 1.00 89.19 135 HIS A CA 1
ATOM 1063 C C . HIS A 1 135 ? 18.480 -3.250 -13.825 1.00 89.19 135 HIS A C 1
ATOM 1065 O O . HIS A 1 135 ? 18.905 -2.685 -14.828 1.00 89.19 135 HIS A O 1
ATOM 1071 N N . THR A 1 136 ? 19.246 -3.423 -12.745 1.00 90.88 136 THR A N 1
ATOM 1072 C CA . THR A 1 136 ? 20.640 -2.952 -12.684 1.00 90.88 136 THR A CA 1
ATOM 1073 C C . THR A 1 136 ? 21.503 -3.640 -13.742 1.00 90.88 136 THR A C 1
ATOM 1075 O O . THR A 1 136 ? 22.229 -2.970 -14.479 1.00 90.88 136 THR A O 1
ATOM 1078 N N . ASN A 1 137 ? 21.373 -4.961 -13.884 1.00 91.12 137 ASN A N 1
ATOM 1079 C CA . ASN A 1 137 ? 22.076 -5.720 -14.919 1.00 91.12 137 ASN A CA 1
ATOM 1080 C C . ASN A 1 137 ? 21.674 -5.270 -16.333 1.00 91.12 137 ASN A C 1
ATOM 1082 O O . ASN A 1 137 ? 22.537 -5.132 -17.203 1.00 91.12 137 ASN A O 1
ATOM 1086 N N . HIS A 1 138 ? 20.387 -4.980 -16.558 1.00 90.56 138 HIS A N 1
ATOM 1087 C CA . HIS A 1 138 ? 19.911 -4.458 -17.842 1.00 90.56 138 HIS A CA 1
ATOM 1088 C C . HIS A 1 138 ? 20.499 -3.083 -18.162 1.00 90.56 138 HIS A C 1
ATOM 1090 O O . HIS A 1 138 ? 20.981 -2.876 -19.272 1.00 90.56 138 HIS A O 1
ATOM 1096 N N . ILE A 1 139 ? 20.550 -2.175 -17.182 1.00 92.25 139 ILE A N 1
ATOM 1097 C CA . ILE A 1 139 ? 21.150 -0.838 -17.330 1.00 92.25 139 ILE A CA 1
ATOM 1098 C C . ILE A 1 139 ? 22.630 -0.932 -17.714 1.00 92.25 139 ILE A C 1
ATOM 1100 O O . ILE A 1 139 ? 23.101 -0.162 -18.553 1.00 92.25 139 ILE A O 1
ATOM 1104 N N . MET A 1 140 ? 23.371 -1.877 -17.125 1.00 91.69 140 MET A N 1
ATOM 1105 C CA . MET A 1 140 ? 24.786 -2.085 -17.44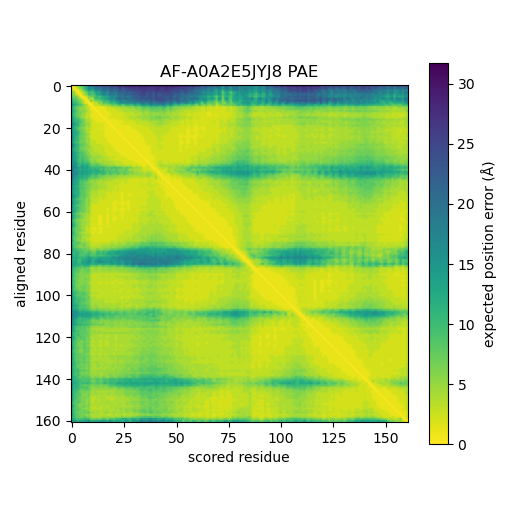9 1.00 91.69 140 MET A CA 1
ATOM 1106 C C . MET A 1 140 ? 24.998 -2.543 -18.899 1.00 91.69 140 MET A C 1
ATOM 1108 O O . MET A 1 140 ? 26.014 -2.195 -19.500 1.00 91.69 140 MET A O 1
ATOM 1112 N N . ALA A 1 141 ? 24.054 -3.301 -19.463 1.00 90.25 141 ALA A N 1
ATOM 1113 C CA . ALA A 1 141 ? 24.101 -3.761 -20.849 1.00 90.25 141 ALA A CA 1
ATOM 1114 C C . ALA A 1 141 ? 23.521 -2.738 -21.849 1.00 90.25 141 ALA A C 1
ATOM 1116 O O . ALA A 1 141 ? 24.016 -2.630 -22.971 1.00 90.25 141 ALA A O 1
ATOM 1117 N N . HIS A 1 142 ? 22.504 -1.973 -21.442 1.00 88.62 142 HIS A N 1
ATOM 1118 C CA . HIS A 1 142 ? 21.726 -1.063 -22.287 1.00 88.62 142 HIS A CA 1
ATOM 1119 C C . HIS A 1 142 ? 21.502 0.277 -21.573 1.00 88.62 142 HIS A C 1
ATOM 1121 O O . HIS A 1 142 ? 20.433 0.561 -21.034 1.00 88.62 142 HIS A O 1
ATOM 1127 N N . SER A 1 143 ? 22.517 1.143 -21.583 1.00 88.19 143 SER A N 1
ATOM 1128 C CA . SER A 1 143 ? 22.470 2.428 -20.867 1.00 88.19 143 SER A CA 1
ATOM 1129 C C . SER A 1 143 ? 21.379 3.390 -21.360 1.00 88.19 143 SER A C 1
ATOM 1131 O O . SER A 1 143 ? 20.973 4.279 -20.611 1.00 88.19 143 SER A O 1
ATOM 1133 N N . SER A 1 144 ? 20.867 3.204 -22.583 1.00 87.50 144 SER A N 1
ATOM 1134 C CA . SER A 1 144 ? 19.715 3.942 -23.125 1.00 87.50 144 SER A CA 1
ATOM 1135 C C . SER A 1 144 ? 18.434 3.734 -22.319 1.00 87.50 144 SER A C 1
ATOM 1137 O O . SER A 1 144 ? 17.593 4.630 -22.267 1.00 87.50 144 SER A O 1
ATOM 1139 N N . ASP A 1 145 ? 18.307 2.587 -21.654 1.00 89.00 145 ASP A N 1
ATOM 1140 C CA . ASP A 1 145 ? 17.074 2.154 -20.996 1.00 89.00 145 ASP A CA 1
ATOM 1141 C C . ASP A 1 145 ? 17.043 2.572 -19.517 1.00 89.00 145 ASP A C 1
ATOM 1143 O O . ASP A 1 145 ? 16.068 2.324 -18.805 1.00 89.00 145 ASP A O 1
ATOM 1147 N N . ALA A 1 146 ? 18.093 3.260 -19.050 1.00 89.12 146 ALA A N 1
ATOM 1148 C CA . ALA A 1 146 ? 18.284 3.634 -17.653 1.00 89.12 146 ALA A CA 1
ATOM 1149 C C . ALA A 1 146 ? 17.094 4.384 -17.054 1.00 89.12 146 ALA A C 1
ATOM 1151 O O . ALA A 1 146 ? 16.677 4.084 -15.939 1.00 89.12 146 ALA A O 1
ATOM 1152 N N . VAL A 1 147 ? 16.513 5.326 -17.799 1.00 88.25 147 VAL A N 1
ATOM 1153 C CA . VAL A 1 147 ? 15.368 6.111 -17.320 1.00 88.25 147 VAL A CA 1
ATOM 1154 C C . VAL A 1 147 ? 14.149 5.220 -17.086 1.00 88.25 147 VAL A C 1
ATOM 1156 O O . VAL A 1 147 ? 13.532 5.296 -16.026 1.00 88.25 147 VAL A O 1
ATOM 1159 N N . ALA A 1 148 ? 13.821 4.354 -18.047 1.00 86.06 148 ALA A N 1
ATOM 1160 C CA . ALA A 1 148 ? 12.675 3.459 -17.940 1.00 86.06 148 ALA A CA 1
ATOM 1161 C C . ALA A 1 148 ? 12.866 2.457 -16.792 1.00 86.06 148 ALA A C 1
ATOM 1163 O O . ALA A 1 148 ? 11.958 2.258 -15.987 1.00 86.06 148 ALA A O 1
ATOM 1164 N N . CYS A 1 149 ? 14.070 1.890 -16.662 1.00 89.00 149 CYS A N 1
ATOM 1165 C CA . CYS A 1 149 ? 14.377 0.965 -15.581 1.00 89.00 149 CYS A CA 1
ATOM 1166 C C . CYS A 1 149 ? 14.285 1.620 -14.199 1.00 89.00 149 CYS A C 1
ATOM 1168 O O . CYS A 1 149 ? 13.707 1.035 -13.286 1.00 89.00 149 CYS A O 1
ATOM 1170 N N . LEU A 1 150 ? 14.818 2.833 -14.041 1.00 89.94 150 LEU A N 1
ATOM 1171 C CA . LEU A 1 150 ? 14.752 3.560 -12.774 1.00 89.94 150 LEU A CA 1
ATOM 1172 C C . LEU A 1 150 ? 13.312 3.900 -12.388 1.00 89.94 150 LEU A C 1
ATOM 1174 O O . LEU A 1 150 ? 12.942 3.725 -11.232 1.00 89.94 150 LEU A O 1
ATOM 1178 N N . GLU A 1 151 ? 12.475 4.337 -13.331 1.00 88.88 151 GLU A N 1
ATOM 1179 C CA . GLU A 1 151 ? 11.068 4.624 -13.029 1.00 88.88 151 GLU A CA 1
ATOM 1180 C C . GLU A 1 151 ? 10.278 3.353 -12.660 1.00 88.88 151 GLU A C 1
ATOM 1182 O O . GLU A 1 151 ? 9.444 3.401 -11.750 1.00 88.88 151 GLU A O 1
ATOM 1187 N N . CYS A 1 152 ? 10.575 2.198 -13.272 1.00 87.31 152 CYS A N 1
ATOM 1188 C CA . CYS A 1 152 ? 10.031 0.903 -12.843 1.00 87.31 152 CYS A CA 1
ATOM 1189 C C . CYS A 1 152 ? 10.478 0.536 -11.420 1.00 87.31 152 CYS A C 1
ATOM 1191 O O . CYS A 1 152 ? 9.643 0.171 -10.591 1.00 87.31 152 CYS A O 1
ATOM 1193 N N . LEU A 1 153 ? 11.767 0.692 -11.104 1.00 89.38 153 LEU A N 1
ATOM 1194 C CA . LEU A 1 153 ? 12.291 0.430 -9.760 1.00 89.38 153 LEU A CA 1
ATOM 1195 C C . LEU A 1 153 ? 11.671 1.348 -8.715 1.00 89.38 153 LEU A C 1
ATOM 1197 O O . LEU A 1 153 ? 11.251 0.891 -7.655 1.00 89.38 153 LEU A O 1
ATOM 1201 N N . PHE A 1 154 ? 11.533 2.632 -9.016 1.00 90.00 154 PHE A N 1
ATOM 1202 C CA . PHE A 1 154 ? 10.870 3.533 -8.093 1.00 90.00 154 PHE A CA 1
ATOM 1203 C C . PHE A 1 154 ? 9.376 3.229 -7.940 1.00 90.00 154 PHE A C 1
ATOM 1205 O O . PHE A 1 154 ? 8.845 3.401 -6.851 1.00 90.00 154 PHE A O 1
ATOM 1212 N N . SER A 1 155 ? 8.702 2.735 -8.983 1.00 88.88 155 SER A N 1
ATOM 1213 C CA . SER A 1 155 ? 7.320 2.240 -8.862 1.00 88.88 155 SER A CA 1
ATOM 1214 C C . SER A 1 155 ? 7.245 1.021 -7.938 1.00 88.88 155 SER A C 1
ATOM 1216 O O . SER A 1 155 ? 6.316 0.905 -7.149 1.00 88.88 155 SER A O 1
ATOM 1218 N N . SER A 1 156 ? 8.250 0.143 -7.981 1.00 89.38 156 SER A N 1
ATOM 1219 C CA . SER A 1 156 ? 8.339 -1.005 -7.074 1.00 89.38 156 SER A CA 1
ATOM 1220 C C . SER A 1 156 ? 8.602 -0.613 -5.613 1.00 89.38 156 SER A C 1
ATOM 1222 O O . SER A 1 156 ? 8.141 -1.316 -4.722 1.00 89.38 156 SER A O 1
ATOM 1224 N N . ASN A 1 157 ? 9.273 0.521 -5.354 1.00 89.88 157 ASN A N 1
ATOM 1225 C CA . ASN A 1 157 ? 9.421 1.056 -3.993 1.00 89.88 157 ASN A CA 1
ATOM 1226 C C . ASN A 1 157 ? 8.067 1.438 -3.396 1.00 89.88 157 ASN A C 1
ATOM 1228 O O . ASN A 1 157 ? 7.806 1.092 -2.253 1.00 89.88 157 ASN A O 1
ATOM 1232 N N . HIS A 1 158 ? 7.211 2.095 -4.183 1.00 90.19 158 HIS A N 1
ATOM 1233 C CA . HIS A 1 158 ? 5.872 2.484 -3.737 1.00 90.19 158 HIS A CA 1
ATOM 1234 C C . HIS A 1 158 ? 4.971 1.278 -3.427 1.00 90.19 158 HIS A C 1
ATOM 1236 O O . HIS A 1 158 ? 4.058 1.368 -2.624 1.00 90.19 158 HIS A O 1
ATOM 1242 N N . LEU A 1 159 ? 5.223 0.122 -4.053 1.00 87.94 159 LEU A N 1
ATOM 1243 C CA . LEU A 1 159 ? 4.478 -1.107 -3.757 1.00 87.94 159 LEU A CA 1
ATOM 1244 C C . LEU A 1 159 ? 4.908 -1.771 -2.449 1.00 87.94 159 LEU A C 1
ATOM 1246 O O . LEU A 1 159 ? 4.134 -2.536 -1.887 1.00 87.94 159 LEU A O 1
ATOM 1250 N N . LYS A 1 160 ? 6.144 -1.527 -2.012 1.00 84.06 160 LYS A N 1
ATOM 1251 C CA . LYS A 1 160 ? 6.730 -2.088 -0.793 1.00 84.06 160 LYS A CA 1
ATOM 1252 C C . LYS A 1 160 ? 6.547 -1.174 0.433 1.00 84.06 160 LYS A C 1
ATOM 1254 O O . LYS A 1 160 ? 6.627 -1.677 1.551 1.00 84.06 160 LYS A O 1
ATOM 1259 N N . GLY A 1 161 ? 6.434 0.140 0.220 1.00 70.00 161 GLY A N 1
ATOM 1260 C CA . GLY A 1 161 ? 6.343 1.166 1.273 1.00 70.00 161 GLY A CA 1
ATOM 1261 C C . GLY A 1 161 ? 5.076 1.071 2.109 1.00 70.00 161 GLY A C 1
ATOM 1262 O O . GLY A 1 161 ? 5.180 1.401 3.317 1.00 70.00 161 GLY A O 1
#

Solvent-accessible surface area (backbone atoms only — not comparable to full-atom values): 8861 Å² total; per-residue (Å²): 132,80,65,87,63,56,89,52,75,65,44,56,50,47,49,63,47,36,62,58,41,51,53,48,36,53,50,50,44,52,50,42,54,50,48,46,72,76,60,65,58,55,75,70,56,47,49,50,45,58,48,52,48,49,53,35,51,57,50,33,51,52,40,51,30,51,29,52,35,36,60,35,43,64,52,47,65,75,49,80,81,78,96,64,91,72,58,56,66,61,46,47,56,51,39,55,50,41,50,56,50,50,53,49,27,70,76,72,62,46,63,70,58,52,61,49,42,63,55,48,53,55,52,45,51,51,49,47,52,52,45,50,53,54,41,52,56,45,31,75,76,38,66,88,47,38,65,51,42,49,43,53,51,54,39,42,47,45,60,72,107